Protein AF-A0A147ENE6-F1 (afdb_monomer)

Sequence (90 aa):
MVGCSNSGPTEIKPADLETKVAALLKTEWKPEVTCPDAIKVEEGASTACSFVRNDGEAKDVKFPLDVVIVSVGDDGEPRFDVEIGYPDQG

InterPro domains:
  IPR025637 Domain of unknown function DUF4333 [PF14230] (2-62)

Radius of gyration: 15.3 Å; Cα contacts (8 Å, |Δi|>4): 166; chains: 1; bounding box: 53×23×37 Å

Secondary structure (DSSP, 8-state):
---------SEE-HHHHHHHHHHHT--SS--EEE--S-EESSTT-EEEEEEEE--SSS--EEEEEEEEEEEE-TTS-EEEEEEEPPP---

Foldseek 3Di:
DPPPVLPDDQKAAQVNVQVVVQVVVPDPDRWRKGWPDIWGLDAFTKGKIWTWDDPVPDDTDIWIKIWGFNDQDPSRRTDIDIDTHDDPPD

Structure (mmCIF, N/CA/C/O backbone):
data_AF-A0A147ENE6-F1
#
_entry.id   AF-A0A147ENE6-F1
#
loop_
_atom_site.group_PDB
_atom_site.id
_atom_site.type_symbol
_atom_site.label_atom_id
_atom_site.label_alt_id
_atom_site.label_comp_id
_atom_site.label_asym_id
_atom_site.label_entity_id
_atom_site.label_seq_id
_atom_site.pdbx_PDB_ins_code
_atom_site.Cartn_x
_atom_site.Cartn_y
_atom_site.Cartn_z
_atom_site.occupancy
_atom_site.B_iso_or_equiv
_atom_site.auth_seq_id
_atom_site.auth_comp_id
_atom_site.auth_asym_id
_atom_site.auth_atom_id
_atom_site.pdbx_PDB_model_num
ATOM 1 N N . MET A 1 1 ? 32.665 11.280 -14.914 1.00 41.28 1 MET A N 1
ATOM 2 C CA . MET A 1 1 ? 31.290 11.260 -15.453 1.00 41.28 1 MET A CA 1
ATOM 3 C C . MET A 1 1 ? 30.434 10.575 -14.407 1.00 41.28 1 MET A C 1
ATOM 5 O O . MET A 1 1 ? 30.659 9.403 -14.142 1.00 41.28 1 MET A O 1
ATOM 9 N N . VAL A 1 2 ? 29.589 11.334 -13.708 1.00 47.78 2 VAL A N 1
ATOM 10 C CA . VAL A 1 2 ? 28.725 10.817 -12.638 1.00 47.78 2 VAL A CA 1
ATOM 11 C C . VAL A 1 2 ? 27.552 10.117 -13.315 1.00 47.78 2 VAL A C 1
ATOM 13 O O . VAL A 1 2 ? 26.569 10.750 -13.681 1.00 47.78 2 VAL A O 1
ATOM 16 N N . GLY A 1 3 ? 27.714 8.825 -13.588 1.00 41.78 3 GLY A N 1
ATOM 17 C CA . GLY A 1 3 ? 26.621 7.966 -14.017 1.00 41.78 3 GLY A CA 1
ATOM 18 C C . GLY A 1 3 ? 25.842 7.538 -12.786 1.00 41.78 3 GLY A C 1
ATOM 19 O O . GLY A 1 3 ? 26.087 6.459 -12.256 1.00 41.78 3 GLY A O 1
ATOM 20 N N . CYS A 1 4 ? 24.937 8.388 -12.302 1.00 39.72 4 CYS A N 1
ATOM 21 C CA . CYS A 1 4 ? 23.824 7.886 -11.510 1.00 39.72 4 CYS A CA 1
ATOM 22 C C . CYS A 1 4 ? 22.993 7.040 -12.475 1.00 39.72 4 CYS A C 1
ATOM 24 O O . CYS A 1 4 ? 22.179 7.576 -13.224 1.00 39.72 4 CYS A O 1
ATOM 26 N N . SER A 1 5 ? 23.282 5.739 -12.538 1.00 46.12 5 SER A N 1
ATOM 27 C CA . SER A 1 5 ? 22.377 4.763 -13.128 1.00 46.12 5 SER A CA 1
ATOM 28 C C . SER A 1 5 ? 21.048 4.950 -12.417 1.00 46.12 5 SER A C 1
ATOM 30 O O . SER A 1 5 ? 20.917 4.615 -11.242 1.00 46.12 5 SER A O 1
ATOM 32 N N . ASN A 1 6 ? 20.112 5.593 -13.109 1.00 45.25 6 ASN A N 1
ATOM 33 C CA . ASN A 1 6 ? 18.771 5.873 -12.631 1.00 45.25 6 ASN A CA 1
ATOM 34 C C . ASN A 1 6 ? 17.977 4.563 -12.720 1.00 45.25 6 ASN A C 1
ATOM 36 O O . ASN A 1 6 ? 17.065 4.410 -13.522 1.00 45.25 6 ASN A O 1
ATOM 40 N N . SER A 1 7 ? 18.428 3.563 -11.967 1.00 52.78 7 SER A N 1
ATOM 41 C CA . SER A 1 7 ? 17.659 2.368 -11.690 1.00 52.78 7 SER A CA 1
ATOM 42 C C . SER A 1 7 ? 16.631 2.811 -10.665 1.00 52.78 7 SER A C 1
ATOM 44 O O . SER A 1 7 ? 16.974 2.998 -9.496 1.00 52.78 7 SER A O 1
ATOM 46 N N . GLY A 1 8 ? 15.403 3.073 -11.114 1.00 60.84 8 GLY A N 1
ATOM 47 C CA . GLY A 1 8 ? 14.283 3.309 -10.211 1.00 60.84 8 GLY A CA 1
ATOM 48 C C . GLY A 1 8 ? 14.199 2.210 -9.139 1.00 60.84 8 GLY A C 1
ATOM 49 O O . GLY A 1 8 ? 14.790 1.133 -9.297 1.00 60.84 8 GLY A O 1
ATOM 50 N N . PRO A 1 9 ? 13.513 2.471 -8.016 1.00 69.12 9 PRO A N 1
ATOM 51 C CA . PRO A 1 9 ? 13.368 1.475 -6.965 1.00 69.12 9 PRO A CA 1
ATOM 52 C C . PRO A 1 9 ? 12.759 0.197 -7.553 1.00 69.12 9 PRO A C 1
ATOM 54 O O . PRO A 1 9 ? 11.693 0.230 -8.151 1.00 69.12 9 PRO A O 1
ATOM 57 N N . THR A 1 10 ? 13.442 -0.938 -7.397 1.00 82.81 10 THR A N 1
ATOM 58 C CA . THR A 1 10 ? 12.929 -2.257 -7.819 1.00 82.81 10 THR A CA 1
ATOM 59 C C . THR A 1 10 ? 11.846 -2.783 -6.877 1.00 82.81 10 THR A C 1
ATOM 61 O O . THR A 1 10 ? 11.124 -3.725 -7.193 1.00 82.81 10 THR A O 1
ATOM 64 N N . GLU A 1 11 ? 11.751 -2.188 -5.693 1.00 89.31 11 GLU A N 1
ATOM 65 C CA . GLU A 1 11 ? 10.801 -2.516 -4.643 1.00 89.31 11 GLU A CA 1
ATOM 66 C C . GLU A 1 11 ? 10.449 -1.237 -3.880 1.00 89.31 11 GLU A C 1
ATOM 68 O O . GLU A 1 11 ? 11.314 -0.394 -3.624 1.00 89.31 11 GLU A O 1
ATOM 73 N N . ILE A 1 12 ? 9.180 -1.100 -3.509 1.00 89.38 12 ILE A N 1
ATOM 74 C CA . ILE A 1 12 ? 8.684 -0.032 -2.649 1.00 89.38 12 ILE A CA 1
ATOM 75 C C . ILE A 1 12 ? 8.539 -0.597 -1.245 1.00 89.38 12 ILE A C 1
ATOM 77 O O . ILE A 1 12 ? 7.791 -1.549 -1.009 1.00 89.38 12 ILE A O 1
ATOM 81 N N . LYS A 1 13 ? 9.249 0.017 -0.303 1.00 91.44 13 LYS A N 1
ATOM 82 C CA . LYS A 1 13 ? 9.182 -0.356 1.108 1.00 91.44 13 LYS A CA 1
ATOM 83 C C . LYS A 1 13 ? 7.814 0.001 1.699 1.00 91.44 13 LYS A C 1
ATOM 85 O O . LYS A 1 13 ? 7.220 0.984 1.257 1.00 91.44 13 LYS A O 1
ATOM 90 N N . PRO A 1 14 ? 7.379 -0.700 2.760 1.00 90.06 14 PRO A N 1
ATOM 91 C CA . PRO A 1 14 ? 6.163 -0.388 3.507 1.00 90.06 14 PRO A CA 1
ATOM 92 C C . PRO A 1 14 ? 5.937 1.104 3.761 1.00 90.06 14 PRO A C 1
ATOM 94 O O . PRO A 1 14 ? 4.928 1.637 3.328 1.00 90.06 14 PRO A O 1
ATOM 97 N N . ALA A 1 15 ? 6.915 1.808 4.338 1.00 88.75 15 ALA A N 1
ATOM 98 C CA . ALA A 1 15 ? 6.780 3.228 4.679 1.00 88.75 15 ALA A CA 1
ATOM 99 C C . ALA A 1 15 ? 6.540 4.149 3.461 1.00 88.75 15 ALA A C 1
ATOM 101 O O . ALA A 1 15 ? 5.756 5.102 3.524 1.00 88.75 15 ALA A O 1
ATOM 102 N N . ASP A 1 16 ? 7.204 3.868 2.335 1.00 90.38 16 ASP A N 1
ATOM 103 C CA . ASP A 1 16 ? 6.994 4.602 1.082 1.00 90.38 16 ASP A CA 1
ATOM 104 C C . ASP A 1 16 ? 5.620 4.277 0.483 1.00 90.38 16 ASP A C 1
ATOM 106 O O . ASP A 1 16 ? 4.934 5.167 -0.026 1.00 90.38 16 ASP A O 1
ATOM 110 N N . LEU A 1 17 ? 5.202 3.010 0.567 1.00 89.12 17 LEU A N 1
ATOM 111 C CA . LEU A 1 17 ? 3.903 2.558 0.084 1.00 89.12 17 LEU A CA 1
ATOM 112 C C . LEU A 1 17 ? 2.764 3.171 0.900 1.00 89.12 17 LEU A C 1
ATOM 114 O O . LEU A 1 17 ? 1.841 3.726 0.317 1.00 89.12 17 LEU A O 1
ATOM 118 N N . GLU A 1 18 ? 2.862 3.151 2.227 1.00 90.44 18 GLU A N 1
ATOM 119 C CA . GLU A 1 18 ? 1.916 3.775 3.157 1.00 90.44 18 GLU A CA 1
ATOM 120 C C . GLU A 1 18 ? 1.727 5.254 2.823 1.00 90.44 18 GLU A C 1
ATOM 122 O O . GLU A 1 18 ? 0.598 5.723 2.696 1.00 90.44 18 GLU A O 1
ATOM 127 N N . THR A 1 19 ? 2.825 5.975 2.577 1.00 88.31 19 THR A N 1
ATOM 128 C CA . THR A 1 19 ? 2.783 7.392 2.193 1.00 88.31 19 THR A CA 1
ATOM 129 C C . THR A 1 19 ? 2.077 7.599 0.847 1.00 88.31 19 THR A C 1
ATOM 131 O O . THR A 1 19 ? 1.241 8.497 0.715 1.00 88.31 19 THR A O 1
ATOM 134 N N . LYS A 1 20 ? 2.381 6.768 -0.160 1.00 87.75 20 LYS A N 1
ATOM 135 C CA . LYS A 1 20 ? 1.764 6.845 -1.497 1.00 87.75 20 LYS A CA 1
ATOM 136 C C . LYS A 1 20 ? 0.272 6.504 -1.456 1.00 87.75 20 LYS A C 1
ATOM 138 O O . LYS A 1 20 ? -0.536 7.240 -2.017 1.00 87.75 20 LYS A O 1
ATOM 143 N N . VAL A 1 21 ? -0.098 5.429 -0.766 1.00 88.06 21 VAL A N 1
ATOM 144 C CA . VAL A 1 21 ? -1.484 4.965 -0.615 1.00 88.06 21 VAL A CA 1
ATOM 145 C C . VAL A 1 21 ? -2.304 5.974 0.189 1.00 88.06 21 VAL A C 1
ATOM 147 O O . VAL A 1 21 ? -3.391 6.354 -0.241 1.00 88.06 21 VAL A O 1
ATOM 150 N N . ALA A 1 22 ? -1.767 6.502 1.293 1.00 86.38 22 ALA A N 1
ATOM 151 C CA . ALA A 1 22 ? -2.426 7.551 2.070 1.00 86.38 22 ALA A CA 1
ATOM 152 C C . ALA A 1 22 ? -2.697 8.811 1.229 1.00 86.38 22 ALA A C 1
ATOM 154 O O . ALA A 1 22 ? -3.761 9.418 1.349 1.00 86.38 22 ALA A O 1
ATOM 155 N N . ALA A 1 23 ? -1.772 9.181 0.334 1.00 85.50 23 ALA A N 1
ATOM 156 C CA . ALA A 1 23 ? -1.972 10.292 -0.595 1.00 85.50 23 ALA A CA 1
ATOM 157 C C . ALA A 1 23 ? -3.059 10.005 -1.653 1.00 85.50 23 ALA A C 1
ATOM 159 O O . ALA A 1 23 ? -3.789 10.919 -2.043 1.00 85.50 23 ALA A O 1
ATOM 160 N N . LEU A 1 24 ? -3.194 8.751 -2.102 1.00 84.69 24 LEU A N 1
ATOM 161 C CA . LEU A 1 24 ? -4.214 8.332 -3.074 1.00 84.69 24 LEU A CA 1
ATOM 162 C C . LEU A 1 24 ? -5.627 8.318 -2.494 1.00 84.69 24 LEU A C 1
ATOM 164 O O . LEU A 1 24 ? -6.570 8.659 -3.206 1.00 84.69 24 LEU A O 1
ATOM 168 N N . LEU A 1 25 ? -5.774 7.992 -1.208 1.00 80.50 25 LEU A N 1
ATOM 169 C CA . LEU A 1 25 ? -7.078 7.936 -0.547 1.00 80.50 25 LEU A CA 1
ATOM 170 C C . LEU A 1 25 ? -7.800 9.302 -0.528 1.00 80.50 25 LEU A C 1
ATOM 172 O O . LEU A 1 25 ? -9.017 9.325 -0.375 1.00 80.50 25 LEU A O 1
ATOM 1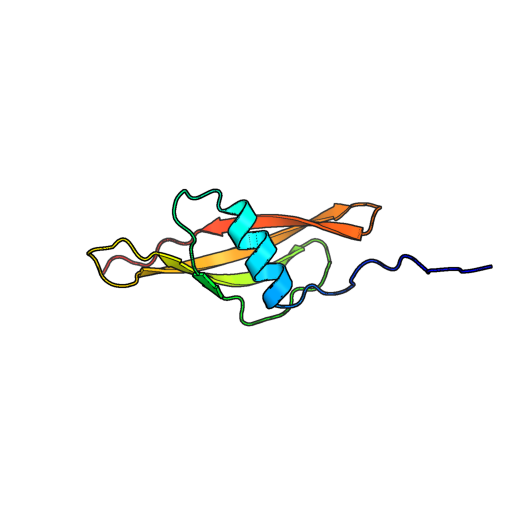76 N N . LYS A 1 26 ? -7.094 10.434 -0.735 1.00 68.38 26 LYS A N 1
ATOM 177 C CA . LYS A 1 26 ? -7.658 11.803 -0.864 1.00 68.38 26 LYS A CA 1
ATOM 178 C C . LYS A 1 26 ? -8.738 12.142 0.177 1.00 68.38 26 LYS A C 1
ATOM 180 O O . LYS A 1 26 ? -9.688 12.870 -0.111 1.00 68.38 26 LYS A O 1
ATOM 185 N N . THR A 1 27 ? -8.611 11.607 1.385 1.00 65.94 27 THR A N 1
ATOM 186 C CA . THR A 1 27 ? -9.599 11.811 2.446 1.00 65.94 27 THR A CA 1
ATOM 187 C C . THR A 1 27 ? -9.285 13.091 3.230 1.00 65.94 27 THR A C 1
ATOM 189 O O . THR A 1 27 ? -8.123 13.481 3.347 1.00 65.94 27 THR A O 1
ATOM 192 N N . GLU A 1 28 ? -10.310 13.759 3.771 1.00 65.62 28 GLU A N 1
ATOM 193 C CA . GLU A 1 28 ? -10.133 14.932 4.651 1.00 65.62 28 GLU A CA 1
ATOM 194 C C . GLU A 1 28 ? -9.520 14.562 6.012 1.00 65.62 28 GLU A C 1
ATOM 196 O O . GLU A 1 28 ? -8.885 15.381 6.676 1.00 65.62 28 GLU A O 1
ATOM 201 N N . TRP A 1 29 ? -9.683 13.306 6.415 1.00 65.38 29 TRP A N 1
ATOM 202 C CA . TRP A 1 29 ? -9.046 12.696 7.569 1.00 65.38 29 TRP A CA 1
ATOM 203 C C . TRP A 1 29 ? -7.695 12.112 7.127 1.00 65.38 29 TRP A C 1
ATOM 205 O O . TRP A 1 29 ? -7.494 11.763 5.967 1.00 65.38 29 TRP A O 1
ATOM 215 N N . LYS A 1 30 ? -6.706 12.054 8.017 1.00 69.75 30 LYS A N 1
ATOM 216 C CA . LYS A 1 30 ? -5.415 11.418 7.713 1.00 69.75 30 LYS A CA 1
ATOM 217 C C . LYS A 1 30 ? -5.503 9.958 8.158 1.00 69.75 30 LYS A C 1
ATOM 219 O O . LYS A 1 30 ? -5.232 9.714 9.333 1.00 69.75 30 LYS A O 1
ATOM 224 N N . PRO A 1 31 ? -5.947 9.014 7.303 1.00 78.25 31 PRO A N 1
ATOM 225 C CA . PRO A 1 31 ? -5.993 7.616 7.696 1.00 78.25 31 PRO A CA 1
ATOM 226 C C . PRO A 1 31 ? -4.585 7.129 8.026 1.00 78.25 31 PRO A C 1
ATOM 228 O O . PRO A 1 31 ? -3.627 7.447 7.318 1.00 78.25 31 PRO A O 1
ATOM 231 N N . GLU A 1 32 ? -4.468 6.340 9.088 1.00 86.31 32 GLU A N 1
ATOM 232 C CA . GLU A 1 32 ? -3.235 5.616 9.367 1.00 86.31 32 GLU A CA 1
ATOM 233 C C . GLU A 1 32 ? -3.229 4.370 8.482 1.00 86.31 32 GLU A C 1
ATOM 235 O O . GLU A 1 32 ? -4.007 3.443 8.703 1.00 86.31 32 GLU A O 1
ATOM 240 N N . VAL A 1 33 ? -2.419 4.396 7.422 1.00 89.06 33 VAL A N 1
ATOM 241 C CA . VAL A 1 33 ? -2.226 3.259 6.517 1.00 89.06 33 VAL A CA 1
ATOM 242 C C . VAL A 1 33 ? -1.060 2.432 7.038 1.00 89.06 33 VAL A C 1
ATOM 244 O O . VAL A 1 33 ? -0.002 2.974 7.338 1.00 89.06 33 VAL A O 1
ATOM 247 N N . THR A 1 34 ? -1.252 1.121 7.121 1.00 90.75 34 THR A N 1
ATOM 248 C CA . THR A 1 34 ? -0.218 0.150 7.467 1.00 90.75 34 THR A CA 1
ATOM 249 C C . THR A 1 34 ? -0.127 -0.901 6.374 1.00 90.75 34 THR A C 1
ATOM 251 O O . THR A 1 34 ? -1.111 -1.595 6.094 1.00 90.75 34 THR A O 1
ATOM 254 N N . CYS A 1 35 ? 1.056 -1.046 5.788 1.00 90.00 35 CYS A N 1
ATOM 255 C CA . CYS A 1 35 ? 1.358 -2.059 4.783 1.00 90.00 35 CYS A CA 1
ATOM 256 C C . CYS A 1 35 ? 2.388 -3.042 5.367 1.00 90.00 35 CYS A C 1
ATOM 258 O O . CYS A 1 35 ? 3.495 -2.628 5.690 1.00 90.00 35 CYS A O 1
ATOM 260 N N . PRO A 1 36 ? 2.066 -4.334 5.550 1.00 87.19 36 PRO A N 1
ATOM 261 C CA . PRO A 1 36 ? 2.977 -5.283 6.196 1.00 87.19 36 PRO A CA 1
ATOM 262 C C . PRO A 1 36 ? 4.173 -5.655 5.312 1.00 87.19 36 PRO A C 1
ATOM 264 O O . PRO A 1 36 ? 5.267 -5.899 5.822 1.00 87.19 36 PRO A O 1
ATOM 267 N N . ASP A 1 37 ? 3.968 -5.669 3.996 1.00 90.31 37 ASP A N 1
ATOM 268 C CA . ASP A 1 37 ? 4.921 -6.187 3.027 1.00 90.31 37 ASP A CA 1
ATOM 269 C C . ASP A 1 37 ? 5.346 -5.111 2.031 1.00 90.31 37 ASP A C 1
ATOM 271 O O . ASP A 1 37 ? 4.561 -4.254 1.612 1.00 90.31 37 ASP A O 1
ATOM 275 N N . ALA A 1 38 ? 6.617 -5.180 1.638 1.00 89.44 38 ALA A N 1
ATOM 276 C CA . ALA A 1 38 ? 7.123 -4.420 0.510 1.00 89.44 38 ALA A CA 1
ATOM 277 C C . ALA A 1 38 ? 6.507 -4.954 -0.791 1.00 89.44 38 ALA A C 1
ATOM 279 O O . ALA A 1 38 ? 6.261 -6.154 -0.928 1.00 89.44 38 ALA A O 1
ATOM 280 N N . ILE A 1 39 ? 6.286 -4.071 -1.760 1.00 91.19 39 ILE A N 1
ATOM 281 C CA . ILE A 1 39 ? 5.742 -4.445 -3.066 1.00 91.19 39 ILE A CA 1
ATOM 282 C C . ILE A 1 39 ? 6.813 -4.264 -4.135 1.00 91.19 39 ILE A C 1
ATOM 284 O O . ILE A 1 39 ? 7.477 -3.228 -4.213 1.00 91.19 39 ILE A O 1
ATOM 288 N N . LYS A 1 40 ? 7.004 -5.286 -4.968 1.00 90.88 40 LYS A N 1
ATOM 289 C CA . LYS A 1 40 ? 7.918 -5.201 -6.110 1.00 90.88 40 LYS A CA 1
ATOM 290 C C . LYS A 1 40 ? 7.360 -4.232 -7.138 1.00 90.88 40 LYS A C 1
ATOM 292 O O . LYS A 1 40 ? 6.164 -4.253 -7.397 1.00 90.88 40 LYS A O 1
ATOM 297 N N . VAL A 1 41 ? 8.221 -3.414 -7.735 1.00 89.44 41 VAL A N 1
ATOM 298 C CA . VAL A 1 41 ? 7.836 -2.489 -8.811 1.00 89.44 41 VAL A CA 1
ATOM 299 C C . VAL A 1 41 ? 7.704 -3.277 -10.109 1.00 89.44 41 VAL A C 1
ATOM 301 O O . VAL A 1 41 ? 8.590 -3.282 -10.957 1.00 89.44 41 VAL A O 1
ATOM 304 N N . GLU A 1 42 ? 6.605 -4.011 -10.213 1.00 91.44 42 GLU A N 1
ATOM 305 C CA . GLU A 1 42 ? 6.274 -4.881 -11.334 1.00 91.44 42 GLU A CA 1
ATOM 306 C C . GLU A 1 42 ? 4.773 -4.787 -11.612 1.00 91.44 42 GLU A C 1
ATOM 308 O O . GLU A 1 42 ? 3.963 -4.705 -10.687 1.00 91.44 42 GLU A O 1
ATOM 313 N N . GLU A 1 43 ? 4.396 -4.767 -12.889 1.00 92.00 43 GLU A N 1
ATOM 314 C CA . GLU A 1 43 ? 2.990 -4.742 -13.289 1.00 92.00 43 GLU A CA 1
ATOM 315 C C . GLU A 1 43 ? 2.271 -6.011 -12.808 1.00 92.00 43 GLU A C 1
ATOM 317 O O . GLU A 1 43 ? 2.747 -7.128 -13.002 1.00 92.00 43 GLU A O 1
ATOM 322 N N . GLY A 1 44 ? 1.127 -5.831 -12.151 1.00 91.31 44 GLY A N 1
ATOM 323 C CA . GLY A 1 44 ? 0.352 -6.901 -11.531 1.00 91.31 44 GLY A CA 1
ATOM 324 C C . GLY A 1 44 ? 0.825 -7.305 -10.133 1.00 91.31 44 GLY A C 1
ATOM 325 O O . GLY A 1 44 ? 0.158 -8.120 -9.497 1.00 91.31 44 GLY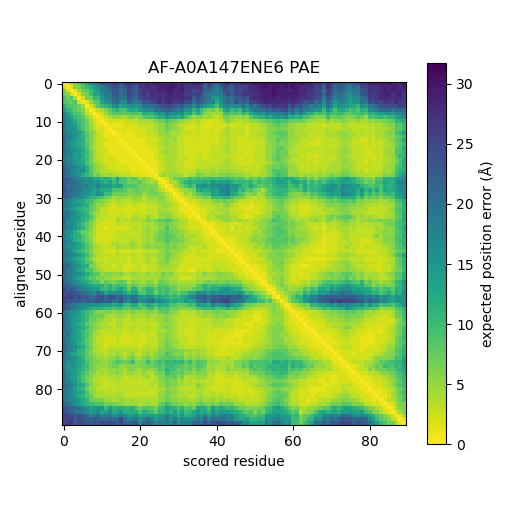 A O 1
ATOM 326 N N . ALA A 1 45 ? 1.925 -6.742 -9.615 1.00 92.19 45 ALA A N 1
ATOM 327 C CA . ALA A 1 45 ? 2.282 -6.937 -8.215 1.00 92.19 45 ALA A CA 1
ATOM 328 C C . ALA A 1 45 ? 1.196 -6.332 -7.317 1.00 92.19 45 ALA A C 1
ATOM 330 O O . ALA A 1 45 ? 0.707 -5.230 -7.576 1.00 92.19 45 ALA A O 1
ATOM 331 N N . SER A 1 46 ? 0.836 -7.042 -6.252 1.00 92.00 46 SER A N 1
ATOM 332 C CA . SER A 1 46 ? -0.181 -6.605 -5.302 1.00 92.00 46 SER A CA 1
ATOM 333 C C . SER A 1 46 ? 0.255 -6.849 -3.866 1.00 92.00 46 SER A C 1
ATOM 335 O O . SER A 1 46 ? 1.008 -7.781 -3.581 1.00 92.00 46 SER A O 1
ATOM 337 N N . THR A 1 47 ? -0.242 -6.029 -2.949 1.00 92.69 47 THR A N 1
ATOM 338 C CA . THR A 1 47 ? -0.072 -6.232 -1.512 1.00 92.69 47 THR A CA 1
ATOM 339 C C . THR A 1 47 ? -1.322 -5.798 -0.762 1.00 92.69 47 THR A C 1
ATOM 341 O O . THR A 1 47 ? -2.025 -4.874 -1.178 1.00 92.69 47 THR A O 1
ATOM 344 N N . ALA A 1 48 ? -1.595 -6.481 0.345 1.00 91.44 48 ALA A N 1
ATOM 345 C CA . ALA A 1 48 ? -2.713 -6.168 1.216 1.00 91.44 48 ALA A CA 1
ATOM 346 C C . ALA A 1 48 ? -2.244 -5.179 2.283 1.00 91.44 48 ALA A C 1
ATOM 348 O O . ALA A 1 48 ? -1.539 -5.540 3.226 1.00 91.44 48 ALA A O 1
ATOM 349 N N . CYS A 1 49 ? -2.644 -3.924 2.141 1.00 91.25 49 CYS A N 1
ATOM 350 C CA . CYS A 1 49 ? -2.497 -2.931 3.189 1.00 91.25 49 CYS A CA 1
ATOM 351 C C . CYS A 1 49 ? -3.766 -2.894 4.047 1.00 91.25 49 CYS A C 1
ATOM 353 O O . CYS A 1 49 ? -4.766 -3.570 3.815 1.00 91.25 49 CYS A O 1
ATOM 355 N N . SER A 1 50 ? -3.739 -2.081 5.085 1.00 90.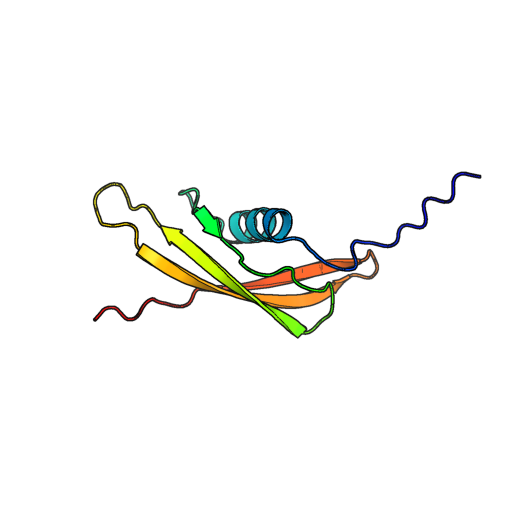38 50 SER A N 1
ATOM 356 C CA . SER A 1 50 ? -4.929 -1.768 5.859 1.00 90.38 50 SER A CA 1
ATOM 357 C C . SER A 1 50 ? -4.882 -0.318 6.273 1.00 90.38 50 SER A C 1
ATOM 359 O O . SER A 1 50 ? -3.795 0.206 6.487 1.00 90.38 50 SER A O 1
ATOM 361 N N . PHE A 1 51 ? -6.034 0.329 6.395 1.00 89.00 51 PHE A N 1
ATOM 362 C CA . PHE A 1 51 ? -6.087 1.643 7.016 1.00 89.00 51 PHE A CA 1
ATOM 363 C C . PHE A 1 51 ? -7.047 1.672 8.186 1.00 89.00 51 PHE A C 1
ATOM 365 O O . PHE A 1 51 ? -8.058 0.970 8.210 1.00 89.00 51 PHE A O 1
ATOM 372 N N . VAL A 1 52 ? -6.715 2.507 9.159 1.00 85.12 52 VAL A N 1
ATOM 373 C CA . VAL A 1 52 ? -7.562 2.787 10.308 1.00 85.12 52 VAL A CA 1
ATOM 374 C C . VAL A 1 52 ? -8.230 4.137 10.096 1.00 85.12 52 VAL A C 1
ATOM 376 O O . VAL A 1 52 ? -7.566 5.166 9.939 1.00 85.12 52 VAL A O 1
ATOM 379 N N . ARG A 1 53 ? -9.565 4.130 10.079 1.00 80.31 53 ARG A N 1
ATOM 380 C CA . ARG A 1 53 ? -10.368 5.351 10.138 1.00 80.31 53 ARG A CA 1
ATOM 381 C C . ARG A 1 53 ? -10.688 5.646 11.594 1.00 80.31 53 ARG A C 1
ATOM 383 O O . ARG A 1 53 ? -11.409 4.882 12.234 1.00 80.31 53 ARG A O 1
ATOM 390 N N . ASN A 1 54 ? -10.188 6.775 12.081 1.00 74.06 54 ASN A N 1
ATOM 391 C CA . ASN A 1 54 ? -10.610 7.336 13.353 1.00 74.06 54 ASN A CA 1
ATOM 392 C C . ASN A 1 54 ? -11.721 8.359 13.081 1.00 74.06 54 ASN A C 1
ATOM 394 O O . ASN A 1 54 ? -11.452 9.431 12.543 1.00 74.06 54 ASN A O 1
ATOM 398 N N . ASP A 1 55 ? -12.971 8.015 13.399 1.00 68.88 55 ASP A N 1
ATOM 399 C CA . ASP A 1 55 ? -14.126 8.897 13.156 1.00 68.88 55 ASP A CA 1
ATOM 400 C C . ASP A 1 55 ? -14.412 9.839 14.341 1.00 68.88 55 ASP A C 1
ATOM 402 O O . ASP A 1 55 ? -15.523 10.328 14.509 1.00 68.88 55 ASP A O 1
ATOM 406 N N . GLY A 1 56 ? -13.421 10.073 15.208 1.00 58.28 56 GLY A N 1
ATOM 407 C CA . GLY A 1 56 ? -13.502 10.999 16.343 1.00 58.28 56 GLY A CA 1
ATOM 408 C C . GLY A 1 56 ? -14.372 10.538 17.521 1.00 58.28 56 GLY A C 1
ATOM 409 O O . GLY A 1 56 ? -14.041 10.855 18.660 1.00 58.28 56 GLY A O 1
ATOM 410 N N . GLU A 1 57 ? -15.438 9.765 17.289 1.00 60.44 57 GLU A N 1
ATOM 411 C CA . GLU A 1 57 ? -16.383 9.329 18.336 1.00 60.44 57 GLU A CA 1
ATOM 412 C C . GLU A 1 57 ? -16.694 7.821 18.335 1.00 60.44 57 GLU A C 1
ATOM 414 O O . GLU A 1 57 ? -17.143 7.277 19.346 1.00 60.44 57 GLU A O 1
ATOM 419 N N . ALA A 1 58 ? -16.424 7.112 17.238 1.00 56.25 58 ALA A N 1
ATOM 420 C CA . ALA A 1 58 ? -16.650 5.675 17.110 1.00 56.25 58 ALA A CA 1
ATOM 421 C C . ALA A 1 58 ? -15.317 4.940 16.918 1.00 56.25 58 ALA A C 1
ATOM 423 O O . ALA A 1 58 ? -14.412 5.460 16.271 1.00 56.25 58 ALA A O 1
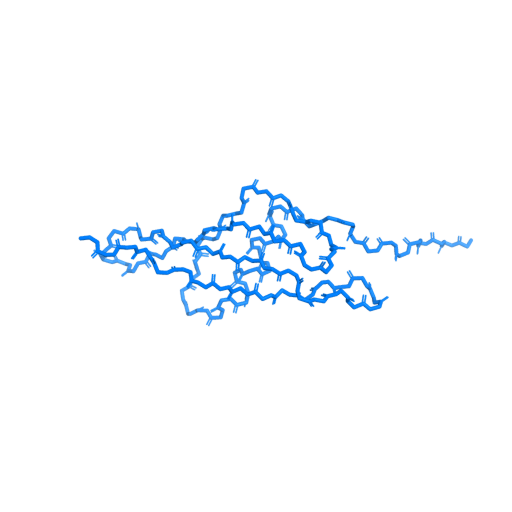ATOM 424 N N . LYS A 1 59 ? -15.215 3.748 17.523 1.00 67.44 59 LYS A N 1
ATOM 425 C CA . LYS A 1 59 ? -14.058 2.833 17.523 1.00 67.44 59 LYS A CA 1
ATOM 426 C C . LYS A 1 59 ? -13.235 2.890 16.234 1.00 67.44 59 LYS A C 1
ATOM 428 O O . LYS A 1 59 ? -13.811 2.922 15.154 1.00 67.44 59 LYS A O 1
ATOM 433 N N . ASP A 1 60 ? -11.916 2.771 16.365 1.00 76.31 60 ASP A N 1
ATOM 434 C CA . ASP A 1 60 ? -11.000 2.591 15.238 1.00 76.31 60 ASP A CA 1
ATOM 435 C C . ASP A 1 60 ? -11.478 1.449 14.330 1.00 76.31 60 ASP A C 1
ATOM 437 O O . ASP A 1 60 ? -11.423 0.271 14.698 1.00 76.31 60 ASP A O 1
ATOM 441 N N . VAL A 1 61 ? -11.990 1.803 13.148 1.00 82.06 61 VAL A N 1
ATOM 442 C CA . VAL A 1 61 ? -12.440 0.818 12.163 1.00 82.06 61 VAL A CA 1
ATOM 443 C C . VAL A 1 61 ? -11.286 0.562 11.212 1.00 82.06 61 VAL A C 1
ATOM 445 O O . VAL A 1 61 ? -10.821 1.467 10.514 1.00 82.06 61 VAL A O 1
ATOM 448 N N . LYS A 1 62 ? -10.821 -0.687 11.201 1.00 86.00 62 LYS A N 1
ATOM 449 C CA . LYS A 1 62 ? -9.788 -1.157 10.286 1.00 86.00 62 LYS A CA 1
ATOM 450 C C . LYS A 1 62 ? -10.434 -1.628 8.986 1.00 86.00 62 LYS A C 1
ATOM 452 O O . LYS A 1 62 ? -11.243 -2.552 8.997 1.00 86.00 62 LYS A O 1
ATOM 457 N N . PHE A 1 63 ? -10.037 -1.017 7.882 1.00 86.81 63 PHE A N 1
ATOM 458 C CA . PHE A 1 63 ? -10.459 -1.368 6.533 1.00 86.81 63 PHE A CA 1
ATOM 459 C C . PHE A 1 63 ? -9.292 -2.056 5.811 1.00 86.81 63 PHE A C 1
ATOM 461 O O . PHE A 1 63 ? -8.175 -1.526 5.836 1.00 86.81 63 PHE A O 1
ATOM 468 N N . PRO A 1 64 ? -9.498 -3.233 5.196 1.00 90.31 64 PRO A N 1
ATOM 469 C CA . PRO A 1 64 ? -8.501 -3.813 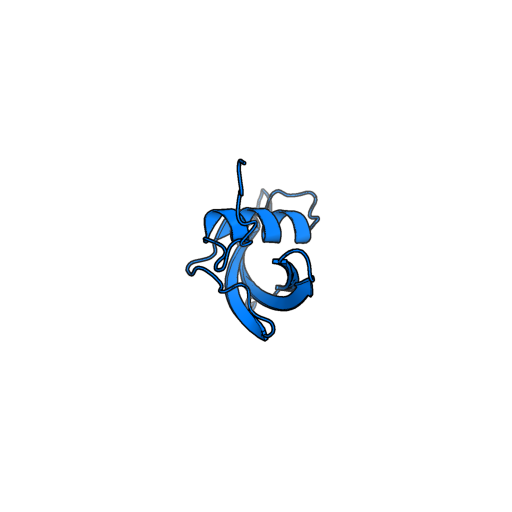4.304 1.00 90.31 64 PRO A CA 1
ATOM 470 C C . PRO A 1 64 ? -8.365 -2.962 3.031 1.00 90.31 64 PRO A C 1
ATOM 472 O O . PRO A 1 64 ? -9.346 -2.412 2.532 1.00 90.31 64 PRO A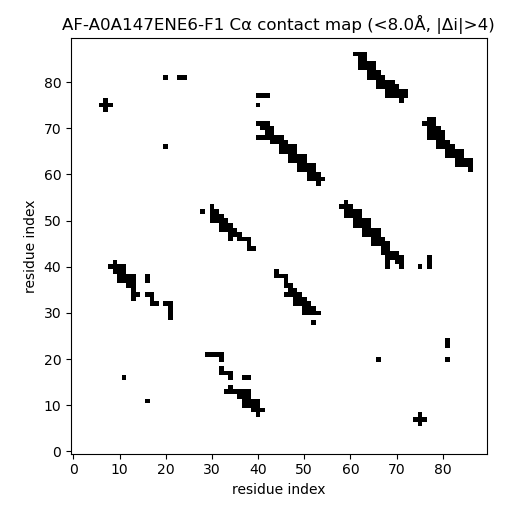 O 1
ATOM 475 N N . LEU A 1 65 ? -7.139 -2.840 2.530 1.00 90.50 65 LEU A N 1
ATOM 476 C CA . LEU A 1 65 ? -6.807 -2.193 1.264 1.00 90.50 65 LEU A CA 1
ATOM 477 C C . LEU A 1 65 ? -6.096 -3.192 0.372 1.00 90.50 65 LEU A C 1
ATOM 479 O O . LEU A 1 65 ? -5.045 -3.709 0.750 1.00 90.50 65 LEU A O 1
ATOM 483 N N . ASP A 1 66 ? -6.605 -3.374 -0.830 1.00 91.62 66 ASP A N 1
ATOM 484 C CA . ASP A 1 66 ? -5.903 -4.097 -1.876 1.00 91.62 66 ASP A CA 1
ATOM 485 C C . ASP A 1 66 ? -5.189 -3.078 -2.760 1.00 91.62 66 ASP A C 1
ATOM 487 O O . ASP A 1 66 ? -5.809 -2.222 -3.390 1.00 91.62 66 ASP A O 1
ATOM 491 N N . VAL A 1 67 ? -3.857 -3.122 -2.744 1.00 91.81 67 VAL A N 1
ATOM 492 C CA . VAL A 1 67 ? -3.008 -2.218 -3.522 1.00 91.81 67 VAL A CA 1
ATOM 493 C C . VAL A 1 67 ? -2.378 -3.014 -4.647 1.00 91.81 67 VAL A C 1
ATOM 495 O O . VAL A 1 67 ? -1.655 -3.975 -4.386 1.00 91.81 67 VAL A O 1
ATOM 498 N N . VAL A 1 68 ? -2.615 -2.600 -5.888 1.00 92.88 68 VAL A N 1
ATOM 499 C CA . VAL A 1 68 ? -2.125 -3.284 -7.091 1.00 92.88 68 VAL A CA 1
ATOM 500 C C . VAL A 1 68 ? -1.361 -2.302 -7.965 1.00 92.88 68 VAL A C 1
ATOM 502 O O . VAL A 1 68 ? -1.800 -1.176 -8.184 1.00 92.88 68 VAL A O 1
ATOM 505 N N . ILE A 1 69 ? -0.215 -2.713 -8.500 1.00 92.88 69 ILE A N 1
ATOM 506 C CA . ILE A 1 69 ? 0.500 -1.934 -9.509 1.00 92.88 69 ILE A CA 1
ATOM 507 C C . ILE A 1 69 ? -0.103 -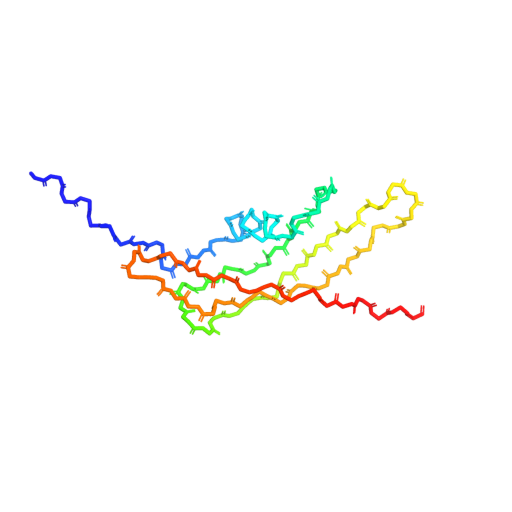2.256 -10.871 1.00 92.88 69 ILE A C 1
ATOM 509 O O . ILE A 1 69 ? 0.119 -3.328 -11.425 1.00 92.88 69 ILE A O 1
ATOM 513 N N . VAL A 1 70 ? -0.866 -1.320 -11.425 1.00 93.88 70 VAL A N 1
ATOM 514 C CA . VAL A 1 70 ? -1.556 -1.507 -12.713 1.00 93.88 70 VAL A CA 1
ATOM 515 C C . VAL A 1 70 ? -0.674 -1.213 -13.921 1.00 93.88 70 VAL A C 1
ATOM 517 O O . VAL A 1 70 ? -1.006 -1.617 -15.027 1.00 93.88 70 VAL A O 1
ATOM 520 N N . SER A 1 71 ? 0.426 -0.483 -13.727 1.00 92.62 71 SER A N 1
ATOM 521 C CA . SER A 1 71 ? 1.443 -0.246 -14.758 1.00 92.62 71 SER A CA 1
ATOM 522 C C . SER A 1 71 ? 2.709 0.326 -14.127 1.00 92.62 71 SER A C 1
ATOM 524 O O . SER A 1 71 ? 2.620 1.017 -13.110 1.00 92.62 71 SER A O 1
ATOM 526 N N . VAL A 1 72 ? 3.865 0.119 -14.753 1.00 90.19 72 VAL A N 1
ATOM 527 C CA . VAL A 1 72 ? 5.123 0.802 -14.405 1.00 90.19 72 VAL A CA 1
ATOM 528 C C . VAL A 1 72 ? 5.523 1.686 -15.584 1.00 90.19 72 VAL A C 1
ATOM 530 O O . VAL A 1 72 ? 5.608 1.201 -16.709 1.00 90.19 72 VAL A O 1
ATOM 533 N N . GLY A 1 73 ? 5.700 2.988 -15.351 1.00 86.19 73 GLY A N 1
ATOM 534 C CA . GLY A 1 73 ? 6.121 3.929 -16.389 1.00 86.19 73 GLY A CA 1
ATOM 535 C C . GLY A 1 73 ? 7.552 3.671 -16.870 1.00 86.19 73 GLY A C 1
ATOM 536 O O . GLY A 1 73 ? 8.349 3.036 -16.181 1.00 86.19 73 GLY A O 1
ATOM 537 N N . ASP A 1 74 ? 7.900 4.186 -18.052 1.00 83.06 74 ASP A N 1
ATOM 538 C CA . ASP A 1 74 ? 9.256 4.090 -18.624 1.00 83.06 74 ASP A CA 1
ATOM 539 C C . ASP A 1 74 ? 10.338 4.775 -17.761 1.00 83.06 74 ASP A C 1
ATOM 541 O O . ASP A 1 74 ? 11.531 4.508 -17.897 1.00 83.06 74 ASP A O 1
ATOM 545 N N . ASP A 1 75 ? 9.917 5.663 -16.864 1.00 81.81 75 ASP A N 1
ATOM 546 C CA . ASP A 1 75 ? 10.712 6.316 -15.823 1.00 81.81 75 ASP A CA 1
ATOM 547 C C . ASP A 1 75 ? 10.952 5.432 -14.586 1.00 81.81 75 ASP A C 1
ATOM 549 O O . ASP A 1 75 ? 11.716 5.804 -13.69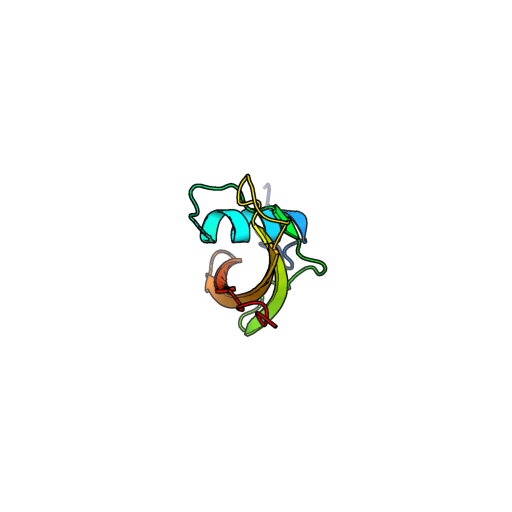2 1.00 81.81 75 ASP A O 1
ATOM 553 N N . GLY A 1 76 ? 10.333 4.251 -14.538 1.00 81.12 76 GLY A N 1
ATOM 554 C CA . GLY A 1 76 ? 10.340 3.366 -13.382 1.00 81.12 76 GLY A CA 1
ATOM 555 C C . GLY A 1 76 ? 9.366 3.802 -12.289 1.00 81.12 76 GLY A C 1
ATOM 556 O O . GLY A 1 76 ? 9.480 3.309 -11.167 1.00 81.12 76 GLY A O 1
ATOM 557 N N . GLU A 1 77 ? 8.426 4.713 -12.577 1.00 84.81 77 GLU A N 1
ATOM 558 C CA . GLU A 1 77 ? 7.389 5.104 -11.624 1.00 84.81 77 GLU A CA 1
ATOM 559 C C . GLU A 1 77 ? 6.176 4.154 -11.704 1.00 84.81 77 GLU A C 1
ATOM 561 O O . GLU A 1 77 ? 5.469 4.113 -12.717 1.00 84.81 77 GLU A O 1
ATOM 566 N N . PRO A 1 78 ? 5.883 3.381 -10.643 1.00 89.19 78 PRO A N 1
ATOM 567 C CA . PRO A 1 78 ? 4.697 2.537 -10.593 1.00 89.19 78 PRO A CA 1
ATOM 568 C C . PRO A 1 78 ? 3.428 3.365 -10.405 1.00 89.19 78 PRO A C 1
ATOM 570 O O . PRO A 1 78 ? 3.366 4.275 -9.572 1.00 89.19 78 PRO A O 1
ATOM 573 N N . ARG A 1 79 ? 2.383 2.992 -11.144 1.00 90.12 79 ARG A N 1
ATOM 574 C CA . ARG A 1 79 ? 1.013 3.457 -10.938 1.00 90.12 79 ARG A CA 1
ATOM 575 C C . ARG A 1 79 ? 0.256 2.432 -10.115 1.00 90.12 79 ARG A C 1
ATOM 577 O O . ARG A 1 79 ? 0.214 1.259 -10.477 1.00 90.12 79 ARG A O 1
ATOM 584 N N . PHE A 1 80 ? -0.362 2.904 -9.044 1.00 90.75 80 PHE A N 1
ATOM 585 C CA . PHE A 1 80 ? -1.113 2.072 -8.117 1.00 90.75 80 PHE A CA 1
ATOM 586 C C . PHE A 1 80 ? -2.603 2.266 -8.332 1.00 90.75 80 PHE A C 1
ATOM 588 O O . PHE A 1 80 ? -3.062 3.396 -8.506 1.00 90.75 80 PHE A O 1
ATOM 595 N N . ASP A 1 81 ? -3.328 1.166 -8.252 1.00 91.31 81 ASP A N 1
ATOM 596 C CA . ASP A 1 81 ? -4.755 1.139 -8.000 1.00 91.31 81 ASP A CA 1
ATOM 597 C C . ASP A 1 81 ? -4.969 0.668 -6.558 1.00 91.31 81 ASP A C 1
ATOM 599 O O . ASP A 1 81 ? -4.245 -0.203 -6.066 1.00 91.31 81 ASP A O 1
ATOM 603 N N . VAL A 1 82 ? -5.879 1.330 -5.848 1.00 89.00 82 VAL A N 1
ATOM 604 C CA . VAL A 1 82 ? -6.150 1.067 -4.432 1.00 89.00 82 VAL A CA 1
ATOM 605 C C . VAL A 1 82 ? -7.636 0.798 -4.296 1.00 89.00 82 VAL A C 1
ATOM 607 O O . VAL A 1 82 ? -8.448 1.719 -4.396 1.00 89.00 82 VAL A O 1
ATOM 610 N N . GLU A 1 83 ? -7.980 -0.453 -4.022 1.00 89.38 83 GLU A N 1
ATOM 611 C CA . GLU A 1 83 ? -9.343 -0.859 -3.716 1.00 89.38 83 GLU A CA 1
ATOM 612 C C . GLU A 1 83 ? -9.538 -0.910 -2.201 1.00 89.38 83 GLU A C 1
ATOM 614 O O . GLU A 1 83 ? -8.797 -1.562 -1.462 1.00 89.38 83 GLU A O 1
ATOM 619 N N . ILE A 1 84 ? -10.550 -0.187 -1.719 1.00 87.94 84 ILE A N 1
ATOM 620 C CA . ILE A 1 84 ? -10.943 -0.223 -0.313 1.00 87.94 84 ILE A CA 1
ATOM 621 C C . ILE A 1 84 ? -11.921 -1.375 -0.125 1.00 87.94 84 ILE A C 1
ATOM 623 O O .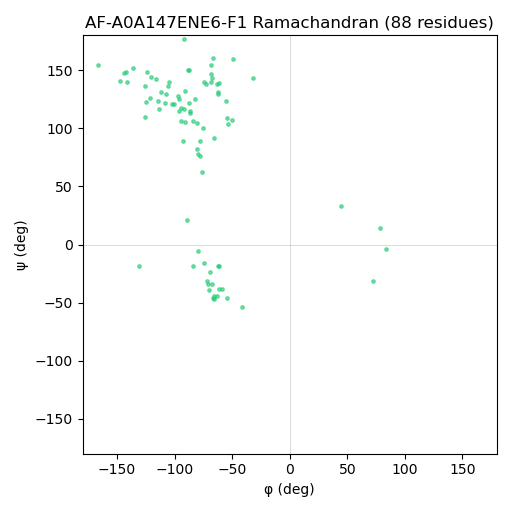 ILE A 1 84 ? -13.057 -1.316 -0.598 1.00 87.94 84 ILE A O 1
ATOM 627 N N . GLY A 1 85 ? -11.506 -2.396 0.618 1.00 82.56 85 GLY A N 1
ATOM 628 C CA . GLY A 1 85 ? -12.418 -3.428 1.076 1.00 82.56 85 GLY A CA 1
ATOM 629 C C . GLY A 1 85 ? -13.299 -2.903 2.209 1.00 82.56 85 GLY A C 1
ATOM 630 O O . GLY A 1 85 ? -12.850 -2.186 3.108 1.00 82.56 85 GLY A O 1
ATOM 631 N N . TYR A 1 86 ? -14.576 -3.272 2.185 1.00 75.75 86 TYR A N 1
ATOM 632 C CA . TYR A 1 86 ? -15.481 -2.987 3.292 1.00 75.75 86 TYR A CA 1
ATOM 633 C C . TYR A 1 86 ? -15.291 -4.051 4.382 1.00 75.75 86 TYR A C 1
ATOM 635 O O . TYR A 1 86 ? -15.403 -5.240 4.079 1.00 75.75 86 TYR A O 1
ATOM 643 N N . PRO A 1 87 ? -15.005 -3.670 5.641 1.00 67.75 87 PRO A N 1
ATOM 644 C CA . PRO A 1 87 ? -15.033 -4.609 6.745 1.00 67.75 87 PRO A CA 1
ATOM 645 C C . PRO A 1 87 ? -16.462 -5.132 6.871 1.00 67.75 87 PRO A C 1
ATOM 647 O O . PRO A 1 87 ? -17.415 -4.349 6.845 1.00 67.75 87 PRO A O 1
ATOM 650 N N . ASP A 1 88 ? -16.599 -6.453 6.969 1.00 58.56 88 ASP A N 1
ATOM 651 C CA . ASP A 1 88 ? -17.877 -7.122 7.192 1.00 58.56 88 ASP A CA 1
ATOM 652 C C . ASP A 1 88 ? -18.520 -6.514 8.449 1.00 58.56 88 ASP A C 1
ATOM 654 O O . ASP A 1 88 ? -17.997 -6.646 9.560 1.00 58.56 88 ASP A O 1
ATOM 658 N N . GLN A 1 89 ? -19.587 -5.733 8.261 1.00 53.81 89 GLN A N 1
ATOM 659 C CA . GLN A 1 89 ? -20.322 -5.119 9.364 1.00 53.81 89 GLN A CA 1
ATOM 660 C C . GLN A 1 89 ? -21.247 -6.184 9.954 1.00 53.81 89 GLN A C 1
ATOM 662 O O . GLN A 1 89 ? -22.429 -6.234 9.618 1.00 53.81 89 GLN A O 1
ATOM 667 N N . GLY A 1 90 ? -20.660 -7.083 10.749 1.00 47.16 90 GLY A N 1
ATOM 668 C CA . GLY A 1 90 ? -21.379 -8.101 11.519 1.00 47.16 90 GLY A CA 1
ATOM 669 C C . GLY A 1 90 ? -22.292 -7.513 12.587 1.00 47.16 90 GLY A C 1
ATOM 670 O O . GLY A 1 90 ? -21.915 -6.483 13.195 1.00 47.16 90 GLY A O 1
#

Mean predicted aligned error: 7.89 Å

pLDDT: mean 80.09, std 14.77, range [39.72, 93.88]

Nearest PDB structures (foldseek):
  5aig-assembly2_B  TM=5.656E-01  e=6.110E+00  unidentified
  6yfe-assembly1_AB  TM=4.069E-01  e=5.473E+00  Beihai levi-like virus 19

Solvent-accessible surface area (backbone atoms only — not comparable to full-atom values): 5374 Å² total; per-residue (Å²): 134,90,75,74,75,83,72,45,66,67,52,43,48,28,72,60,44,25,54,52,52,49,61,68,65,71,54,97,61,86,55,54,47,50,34,90,57,64,39,55,63,43,66,72,34,64,44,69,30,32,32,34,45,74,70,90,84,53,77,76,43,67,27,47,27,46,37,33,23,78,37,61,45,98,78,47,52,67,41,74,46,77,47,77,46,79,59,83,88,123

Organism: NCBI:txid1079994